Protein AF-A0A433MTL2-F1 (afdb_monomer_lite)

Structure (mmCIF, N/CA/C/O backbone):
data_AF-A0A433MTL2-F1
#
_entry.id   AF-A0A433MTL2-F1
#
loop_
_atom_site.group_PDB
_atom_site.id
_atom_site.type_symbol
_atom_site.label_atom_id
_atom_site.label_alt_id
_atom_site.label_comp_id
_atom_site.label_asym_id
_atom_site.label_entity_id
_atom_site.label_seq_id
_atom_site.pdbx_PDB_ins_code
_atom_site.Cartn_x
_atom_site.Cartn_y
_atom_site.Cartn_z
_atom_site.occupancy
_atom_site.B_iso_or_equiv
_atom_site.auth_seq_id
_atom_site.auth_comp_id
_atom_site.auth_asym_id
_atom_site.auth_atom_id
_atom_site.pdbx_PDB_model_num
ATOM 1 N N . MET A 1 1 ? -9.266 -3.852 53.621 1.00 37.09 1 MET A N 1
ATOM 2 C CA . MET A 1 1 ? -9.553 -4.694 52.442 1.00 37.09 1 MET A CA 1
ATOM 3 C C . MET A 1 1 ? -9.150 -3.900 51.215 1.00 37.09 1 MET A C 1
ATOM 5 O O . MET A 1 1 ? -9.740 -2.858 50.975 1.00 37.09 1 MET A O 1
ATOM 9 N N . ALA A 1 2 ? -8.078 -4.322 50.545 1.00 44.62 2 ALA A N 1
ATOM 10 C CA . ALA A 1 2 ? -7.624 -3.752 49.283 1.00 44.62 2 ALA A CA 1
ATOM 11 C C . ALA A 1 2 ? -8.320 -4.502 48.142 1.00 44.62 2 ALA A C 1
ATOM 13 O O . ALA A 1 2 ? -8.329 -5.730 48.133 1.00 44.62 2 ALA A O 1
ATOM 14 N N . GLY A 1 3 ? -8.917 -3.754 47.229 1.00 51.81 3 GLY A N 1
ATOM 15 C CA . GLY A 1 3 ? -9.596 -4.252 46.040 1.00 51.81 3 GLY A CA 1
ATOM 16 C C . GLY A 1 3 ? -9.831 -3.059 45.133 1.00 51.81 3 GLY A C 1
ATOM 17 O O . GLY A 1 3 ? -10.943 -2.559 45.042 1.00 51.81 3 GLY A O 1
ATOM 18 N N . GLN A 1 4 ? -8.744 -2.496 44.605 1.00 54.38 4 GLN A N 1
ATOM 19 C CA . GLN A 1 4 ? -8.830 -1.512 43.535 1.00 54.38 4 GLN A CA 1
ATOM 20 C C . GLN A 1 4 ? -8.718 -2.285 42.228 1.00 54.38 4 GLN A C 1
ATOM 22 O O . GLN A 1 4 ? -7.622 -2.653 41.809 1.00 54.38 4 GLN A O 1
ATOM 27 N N . ASP A 1 5 ? -9.873 -2.563 41.636 1.00 48.62 5 ASP A N 1
ATOM 28 C CA . ASP A 1 5 ? -10.001 -2.983 40.251 1.00 48.62 5 ASP A CA 1
ATOM 29 C C . ASP A 1 5 ? -9.344 -1.938 39.334 1.00 48.62 5 ASP A C 1
ATOM 31 O O . ASP A 1 5 ? -9.780 -0.791 39.237 1.00 48.62 5 ASP A O 1
ATOM 35 N N . ALA A 1 6 ? -8.280 -2.343 38.653 1.00 51.94 6 ALA A N 1
ATOM 36 C CA . ALA A 1 6 ? -7.790 -1.713 37.434 1.00 51.94 6 ALA A CA 1
ATOM 37 C C . ALA A 1 6 ? -7.415 -2.846 36.459 1.00 51.94 6 ALA A C 1
ATOM 39 O O . ALA A 1 6 ? -6.932 -3.875 36.939 1.00 51.94 6 ALA A O 1
ATOM 40 N N . PRO A 1 7 ? -7.582 -2.697 35.125 1.00 50.38 7 PRO A N 1
ATOM 41 C CA . PRO A 1 7 ? -7.579 -1.421 34.401 1.00 50.38 7 PRO A CA 1
ATOM 42 C C . PRO A 1 7 ? -8.653 -1.295 33.293 1.00 50.38 7 PRO A C 1
ATOM 44 O O . PRO A 1 7 ? -8.726 -2.109 32.378 1.00 50.38 7 PRO A O 1
ATOM 47 N N . THR A 1 8 ? -9.400 -0.191 33.251 1.00 52.28 8 THR A N 1
ATOM 48 C CA . THR A 1 8 ? -10.188 0.199 32.059 1.00 52.28 8 THR A CA 1
ATOM 49 C C . THR A 1 8 ? -9.349 0.875 30.965 1.00 52.28 8 THR A C 1
ATOM 51 O O . THR A 1 8 ? -9.872 1.210 29.908 1.00 52.28 8 THR A O 1
ATOM 54 N N . SER A 1 9 ? -8.037 1.052 31.151 1.00 52.81 9 SER A N 1
ATOM 55 C CA . SER A 1 9 ? -7.208 1.771 30.172 1.00 52.81 9 SER A CA 1
ATOM 56 C C . SER A 1 9 ? -6.687 0.925 29.006 1.00 52.81 9 SER A C 1
ATOM 58 O O . SER A 1 9 ? -6.227 1.501 28.026 1.00 52.81 9 SER A O 1
ATOM 60 N N . HIS A 1 10 ? -6.761 -0.411 29.052 1.00 54.44 10 HIS A N 1
ATOM 61 C CA . HIS A 1 10 ? -6.153 -1.247 28.003 1.00 54.44 10 HIS A CA 1
ATOM 62 C C . HIS A 1 10 ? -6.833 -1.078 26.628 1.00 54.44 10 HIS A C 1
ATOM 64 O O . HIS A 1 10 ? -6.156 -1.114 25.605 1.00 54.44 10 HIS A O 1
ATOM 70 N N . GLY A 1 11 ? -8.147 -0.822 26.599 1.00 53.88 11 GLY A N 1
ATOM 71 C CA . GLY A 1 11 ? -8.892 -0.611 25.350 1.00 53.88 11 GLY A CA 1
ATO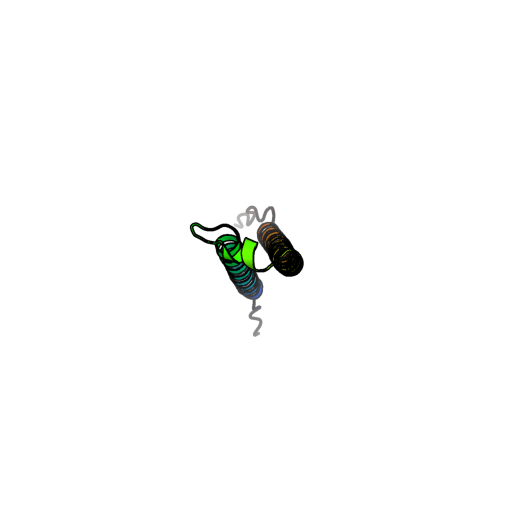M 72 C C . GLY A 1 11 ? -8.560 0.710 24.648 1.00 53.88 11 GLY A C 1
ATOM 73 O O . GLY A 1 11 ? -8.475 0.753 23.426 1.00 53.88 11 GLY A O 1
ATOM 74 N N . ALA A 1 12 ? -8.292 1.779 25.406 1.00 57.75 12 ALA A N 1
ATOM 75 C CA . ALA A 1 12 ? -7.944 3.080 24.829 1.00 57.75 12 ALA A CA 1
ATOM 76 C C . ALA A 1 12 ? -6.545 3.073 24.184 1.00 5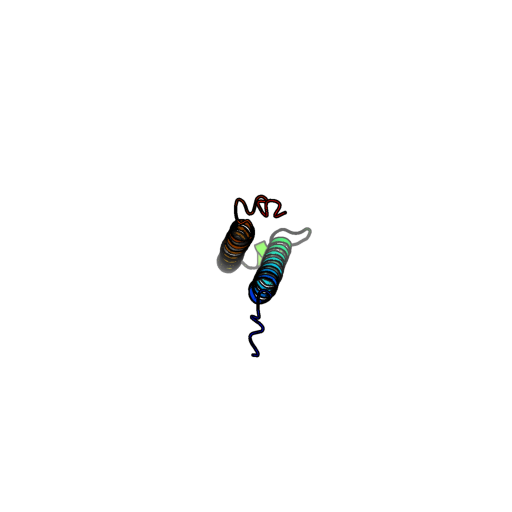7.75 12 ALA A C 1
ATOM 78 O O . ALA A 1 12 ? -6.358 3.648 23.114 1.00 57.75 12 ALA A O 1
ATOM 79 N N . PHE A 1 13 ? -5.574 2.384 24.798 1.00 59.56 13 PHE A N 1
ATOM 80 C CA . PHE A 1 13 ? -4.225 2.251 24.237 1.00 59.56 13 PHE A CA 1
ATOM 81 C C . PHE A 1 13 ? -4.190 1.336 23.006 1.00 59.56 13 PHE A C 1
ATOM 83 O O . PHE A 1 13 ? -3.515 1.667 22.037 1.00 59.56 13 PHE A O 1
ATOM 90 N N . ALA A 1 14 ? -4.953 0.236 23.007 1.00 63.69 14 ALA A N 1
ATOM 91 C CA . ALA A 1 14 ? -5.057 -0.661 21.854 1.00 63.69 14 ALA A CA 1
ATOM 92 C C . ALA A 1 14 ? -5.755 0.003 20.651 1.00 63.69 14 ALA A C 1
ATOM 94 O O . ALA A 1 14 ? -5.316 -0.162 19.514 1.00 63.69 14 ALA A O 1
ATOM 95 N N . SER A 1 15 ? -6.800 0.803 20.893 1.00 67.25 15 SER A N 1
ATOM 96 C CA . SER A 1 15 ? -7.462 1.572 19.833 1.00 67.25 15 SER A CA 1
ATOM 97 C C . SER A 1 15 ? -6.575 2.690 19.276 1.00 67.25 15 SER A C 1
ATOM 99 O O . SER A 1 15 ? -6.653 2.963 18.081 1.00 67.25 15 SER A O 1
ATOM 101 N N . SER A 1 16 ? -5.742 3.333 20.106 1.00 75.88 16 SER A N 1
ATOM 102 C CA . SER A 1 16 ? -4.774 4.330 19.626 1.00 75.88 16 SER A CA 1
ATOM 103 C C . SER A 1 16 ? -3.691 3.675 18.769 1.00 75.88 16 SER A C 1
ATOM 105 O O . SER A 1 16 ? -3.439 4.143 17.669 1.00 75.88 16 SER A O 1
ATOM 107 N N . ASP A 1 17 ? -3.121 2.550 19.213 1.00 85.25 17 ASP A N 1
ATOM 108 C CA . ASP A 1 17 ? -2.079 1.824 18.470 1.00 85.25 17 ASP A CA 1
ATOM 109 C C . ASP A 1 17 ? -2.582 1.319 17.105 1.00 85.25 17 ASP A C 1
ATOM 111 O O . ASP A 1 17 ? -1.908 1.468 16.085 1.00 85.25 17 ASP A O 1
ATOM 115 N N . ALA A 1 18 ? -3.819 0.810 17.052 1.00 86.25 18 ALA A N 1
ATOM 116 C CA . ALA A 1 18 ? -4.454 0.403 15.800 1.00 86.25 18 ALA A CA 1
ATOM 117 C C . ALA A 1 18 ? -4.729 1.590 14.854 1.00 86.25 18 ALA A C 1
ATOM 119 O O . ALA A 1 18 ? -4.592 1.446 13.636 1.00 86.25 18 ALA A O 1
ATOM 120 N N . ALA A 1 19 ? -5.087 2.762 15.390 1.00 89.75 19 ALA A N 1
ATOM 121 C CA . ALA A 1 19 ? -5.293 3.978 14.604 1.00 89.75 19 ALA A CA 1
ATOM 122 C C . ALA A 1 19 ? -3.971 4.540 14.055 1.00 89.75 19 ALA A C 1
ATOM 124 O O . ALA A 1 19 ? -3.894 4.842 12.863 1.00 89.75 19 ALA A O 1
ATOM 125 N N . ASP A 1 20 ? -2.922 4.595 14.878 1.00 92.25 20 ASP A N 1
ATOM 126 C CA . ASP A 1 20 ? -1.558 4.952 14.470 1.00 92.25 20 ASP A CA 1
ATOM 127 C C . ASP A 1 20 ? -1.037 4.007 13.372 1.00 92.25 20 ASP A C 1
ATOM 129 O O . ASP A 1 20 ? -0.481 4.436 12.354 1.00 92.25 20 ASP A O 1
ATOM 133 N N . LEU A 1 21 ? -1.255 2.697 13.531 1.00 92.81 21 LEU A N 1
ATOM 134 C CA . LEU A 1 21 ? -0.858 1.707 12.533 1.00 92.81 21 LEU A CA 1
ATOM 135 C C . LEU A 1 21 ? -1.627 1.881 11.215 1.00 92.81 21 LEU A C 1
ATOM 137 O O . LEU A 1 21 ? -1.018 1.799 10.143 1.00 92.81 21 LEU A O 1
ATOM 141 N N . LEU A 1 22 ? -2.934 2.155 11.280 1.00 93.88 22 LEU A N 1
ATOM 142 C CA . LEU A 1 22 ? -3.758 2.440 10.104 1.00 93.88 22 LEU A CA 1
ATOM 143 C C . LEU A 1 22 ? -3.269 3.693 9.371 1.00 93.88 22 LEU A C 1
ATOM 145 O O . LEU A 1 22 ? -3.059 3.648 8.157 1.00 93.88 22 LEU A O 1
ATOM 149 N N . GLU A 1 23 ? -3.032 4.791 10.091 1.00 95.00 23 GLU A N 1
ATOM 150 C CA . GLU A 1 23 ? -2.509 6.035 9.516 1.00 95.00 23 GLU A CA 1
ATOM 151 C C . GLU A 1 23 ? -1.172 5.792 8.806 1.00 95.00 23 GLU A C 1
ATOM 153 O O . GLU A 1 23 ? -0.955 6.225 7.667 1.00 95.00 23 GLU A O 1
ATOM 158 N N . LYS A 1 24 ? -0.287 5.020 9.439 1.00 96.06 24 LYS A N 1
ATOM 159 C CA . LYS A 1 24 ? 1.007 4.648 8.872 1.00 96.06 24 LYS A CA 1
ATOM 160 C C . LYS A 1 24 ? 0.870 3.791 7.607 1.00 96.06 24 LYS A C 1
ATOM 162 O O . LYS A 1 24 ? 1.654 3.972 6.670 1.00 96.06 24 LYS A O 1
ATOM 167 N N . LYS A 1 25 ? -0.079 2.850 7.554 1.00 95.31 25 LYS A N 1
ATOM 168 C CA . LYS A 1 25 ? -0.345 2.016 6.364 1.00 95.31 25 LYS A CA 1
ATOM 169 C C . LYS A 1 25 ? -0.915 2.851 5.216 1.00 95.31 25 LYS A C 1
ATOM 171 O O . LYS A 1 25 ? -0.407 2.772 4.098 1.00 95.31 25 LYS A O 1
ATOM 176 N N . LEU A 1 26 ? -1.875 3.728 5.503 1.00 96.69 26 LEU A N 1
ATOM 177 C CA . LEU A 1 26 ? -2.447 4.652 4.520 1.00 96.69 26 LEU A CA 1
ATOM 178 C C . LEU A 1 26 ? -1.404 5.635 3.977 1.00 96.69 26 LEU A C 1
ATOM 180 O O . LEU A 1 26 ? -1.353 5.869 2.772 1.00 96.69 26 LEU A O 1
ATOM 184 N N . SER A 1 27 ? -0.521 6.153 4.831 1.00 96.50 27 SER A N 1
ATOM 185 C CA . SER A 1 27 ? 0.571 7.046 4.421 1.00 96.50 27 SER A CA 1
ATOM 186 C C . SER A 1 27 ? 1.573 6.357 3.489 1.00 96.50 27 SER A C 1
ATOM 188 O O . SER A 1 27 ? 2.042 6.961 2.518 1.00 96.50 27 SER A O 1
ATOM 190 N N . GLN A 1 28 ? 1.883 5.079 3.744 1.00 96.00 28 GLN A N 1
ATOM 191 C CA . GLN A 1 28 ? 2.713 4.261 2.853 1.00 96.00 28 GLN A CA 1
ATOM 192 C C . GLN A 1 28 ? 2.029 4.038 1.505 1.00 96.00 28 GLN A C 1
ATOM 194 O O . GLN A 1 28 ? 2.646 4.283 0.469 1.00 96.00 28 GLN A O 1
ATOM 199 N N . LEU A 1 29 ? 0.750 3.649 1.512 1.00 96.00 29 LEU A N 1
ATOM 200 C CA . LEU A 1 29 ? -0.030 3.459 0.292 1.00 96.00 29 LEU A CA 1
ATOM 201 C C . LEU A 1 29 ? -0.111 4.756 -0.523 1.00 96.00 29 LEU A C 1
ATOM 203 O O . LEU A 1 29 ? 0.147 4.755 -1.724 1.00 96.00 29 LEU A O 1
ATOM 207 N N . GLN A 1 30 ? -0.396 5.885 0.125 1.00 94.19 30 GLN A N 1
ATOM 208 C CA . GLN A 1 30 ? -0.472 7.186 -0.534 1.00 94.19 30 GLN A CA 1
ATOM 209 C C . GLN A 1 30 ? 0.875 7.595 -1.138 1.00 94.19 30 GLN A C 1
ATOM 211 O O . GLN A 1 30 ? 0.916 8.099 -2.260 1.00 94.19 30 GLN A O 1
ATOM 216 N N . SER A 1 31 ? 1.977 7.381 -0.417 1.00 92.75 31 SER A N 1
ATOM 217 C CA . SER A 1 31 ? 3.324 7.673 -0.919 1.00 92.75 31 SER A CA 1
ATOM 218 C C . SER A 1 31 ? 3.672 6.800 -2.122 1.00 92.75 31 SER A C 1
ATOM 220 O O . SER A 1 31 ? 4.183 7.308 -3.121 1.00 92.75 31 SER A O 1
ATOM 222 N N . LEU A 1 32 ? 3.328 5.510 -2.066 1.00 91.44 32 LEU A N 1
ATOM 223 C CA . LEU A 1 32 ? 3.516 4.577 -3.172 1.00 91.44 32 LEU A CA 1
ATOM 224 C C . LEU A 1 32 ? 2.717 5.013 -4.405 1.00 91.44 32 LEU A C 1
ATOM 226 O O . LEU A 1 32 ? 3.274 5.108 -5.494 1.00 91.44 32 LEU A O 1
ATOM 230 N N . LEU A 1 33 ? 1.437 5.353 -4.240 1.00 90.56 33 LEU A N 1
ATOM 231 C CA . LEU A 1 33 ? 0.579 5.790 -5.344 1.00 90.56 33 LEU A CA 1
ATOM 232 C C . LEU A 1 33 ? 1.009 7.142 -5.922 1.00 90.56 33 LEU A C 1
ATOM 234 O O . LEU A 1 33 ? 0.983 7.310 -7.138 1.00 90.56 33 LEU A O 1
ATOM 238 N N . LYS A 1 34 ? 1.472 8.084 -5.092 1.00 89.00 34 LYS A N 1
ATOM 239 C CA . LYS A 1 34 ? 2.094 9.330 -5.571 1.00 89.00 34 LYS A CA 1
ATOM 240 C C . LYS A 1 34 ? 3.367 9.059 -6.367 1.00 89.00 34 LYS A C 1
ATOM 242 O O . LYS A 1 34 ? 3.615 9.743 -7.349 1.00 89.00 34 LYS A O 1
ATOM 247 N N . CYS A 1 35 ? 4.155 8.058 -5.987 1.00 84.44 35 CYS A N 1
ATOM 248 C CA . CYS A 1 35 ? 5.300 7.630 -6.784 1.00 84.44 35 CYS A CA 1
ATOM 249 C C . CYS A 1 35 ? 4.863 6.934 -8.086 1.00 84.44 35 CYS A C 1
ATOM 251 O O . CYS A 1 35 ? 5.541 7.054 -9.094 1.00 84.44 35 CYS A O 1
ATOM 253 N N . CYS A 1 36 ? 3.720 6.249 -8.118 1.00 84.25 36 CYS A N 1
ATOM 254 C CA . CYS A 1 36 ? 3.246 5.593 -9.341 1.00 84.25 36 CYS A CA 1
ATOM 255 C C . CYS A 1 36 ? 2.587 6.560 -10.338 1.00 84.25 36 CYS A C 1
ATOM 257 O O . CYS A 1 36 ? 2.732 6.384 -11.544 1.00 84.25 36 CYS A O 1
ATOM 259 N N . TYR A 1 37 ? 1.847 7.551 -9.836 1.00 82.75 37 TYR A N 1
ATOM 260 C CA . TYR A 1 37 ? 0.909 8.359 -10.627 1.00 82.75 37 TYR A CA 1
ATOM 261 C C . TYR A 1 37 ? 1.016 9.872 -10.386 1.00 82.75 37 TYR A C 1
ATOM 263 O O . TYR A 1 37 ? 0.197 10.633 -10.897 1.00 82.75 37 TYR A O 1
ATOM 271 N N . GLY A 1 38 ? 1.961 10.322 -9.562 1.00 77.94 38 GLY A N 1
ATOM 272 C CA . GLY A 1 38 ? 2.176 11.740 -9.286 1.00 77.94 38 GLY A CA 1
ATOM 273 C C . GLY A 1 38 ? 2.774 12.491 -10.473 1.00 77.94 38 GLY A C 1
ATOM 274 O O . GLY A 1 38 ? 3.321 11.899 -11.405 1.00 77.94 38 GLY A O 1
ATOM 275 N N . ASP A 1 39 ? 2.670 13.816 -10.412 1.00 69.69 39 ASP A N 1
ATOM 276 C CA . ASP A 1 39 ? 3.167 14.712 -11.454 1.00 69.69 39 ASP A CA 1
ATOM 277 C C . ASP A 1 39 ? 4.682 14.516 -11.659 1.00 69.69 39 ASP A C 1
ATOM 279 O O . ASP A 1 39 ? 5.464 14.603 -10.708 1.00 69.69 39 ASP A O 1
ATOM 283 N N . GLY A 1 40 ? 5.084 14.198 -12.892 1.00 63.56 40 GLY A N 1
ATOM 284 C CA . GLY A 1 40 ? 6.482 13.967 -13.274 1.00 63.56 40 GLY A CA 1
ATOM 285 C C . GLY A 1 40 ? 7.011 12.533 -13.141 1.00 63.56 40 GLY A C 1
ATOM 286 O O . GLY A 1 40 ? 8.227 12.348 -13.206 1.00 63.56 40 GLY A O 1
ATOM 287 N N . CYS A 1 41 ? 6.160 11.517 -12.953 1.00 61.19 41 CYS A N 1
ATOM 288 C CA . CYS A 1 41 ? 6.643 10.149 -12.753 1.00 61.19 41 CYS A CA 1
ATOM 289 C C . CYS A 1 41 ? 6.605 9.258 -14.007 1.00 61.19 41 CYS A C 1
ATOM 291 O O . CYS A 1 41 ? 5.735 8.405 -14.162 1.00 61.19 41 CYS A O 1
ATOM 293 N N . ASP A 1 42 ? 7.638 9.367 -14.849 1.00 70.81 42 ASP A N 1
ATOM 294 C CA . ASP A 1 42 ? 7.984 8.336 -15.844 1.00 70.81 42 ASP A CA 1
ATOM 295 C C . ASP A 1 42 ? 8.513 7.045 -15.190 1.00 70.81 42 ASP A C 1
ATOM 297 O O . ASP A 1 42 ? 8.660 6.021 -15.854 1.00 70.81 42 ASP A O 1
ATOM 301 N N . TRP A 1 43 ? 8.797 7.057 -13.879 1.00 77.12 43 TRP A N 1
ATOM 302 C CA . TRP A 1 43 ? 9.362 5.910 -13.162 1.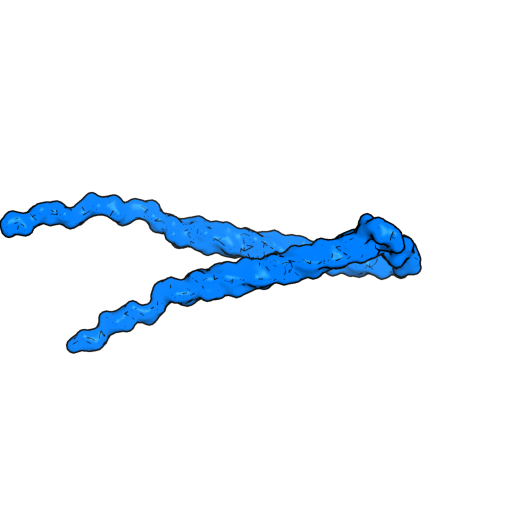00 77.12 43 TRP A CA 1
ATOM 303 C C . TRP A 1 43 ? 8.480 4.669 -13.273 1.00 77.12 43 TRP A C 1
ATOM 305 O O . TRP A 1 43 ? 8.980 3.588 -13.578 1.00 77.12 43 TRP A O 1
ATOM 315 N N . PHE A 1 44 ? 7.170 4.815 -13.064 1.00 77.50 44 PHE A N 1
ATOM 316 C CA . PHE A 1 44 ? 6.268 3.669 -13.085 1.00 77.50 44 PHE A CA 1
ATOM 317 C C . PHE A 1 44 ? 6.172 3.038 -14.478 1.00 77.50 44 PHE A C 1
ATOM 319 O O . PHE A 1 44 ? 6.063 1.818 -14.593 1.00 77.50 44 PHE A O 1
ATOM 326 N N . ASP A 1 45 ? 6.269 3.835 -15.542 1.00 75.62 45 ASP A N 1
ATOM 327 C CA . ASP A 1 45 ? 6.339 3.304 -16.903 1.00 75.62 45 ASP A CA 1
ATOM 328 C C . ASP A 1 45 ? 7.721 2.690 -17.205 1.00 75.62 45 ASP A C 1
ATOM 330 O O . ASP A 1 45 ? 7.811 1.602 -17.780 1.00 75.62 45 ASP A O 1
ATOM 334 N N . ALA A 1 46 ? 8.794 3.303 -16.693 1.00 81.06 46 ALA A N 1
ATOM 335 C CA . ALA A 1 46 ? 10.182 2.897 -16.908 1.00 81.06 46 ALA A CA 1
ATOM 336 C C . ALA A 1 46 ? 10.599 1.589 -16.203 1.00 81.06 46 ALA A C 1
ATOM 338 O O . ALA A 1 46 ? 11.496 0.899 -16.688 1.00 81.06 46 ALA A O 1
ATOM 339 N N . ILE A 1 47 ? 9.970 1.204 -15.083 1.00 81.44 47 ILE A N 1
ATOM 340 C CA . ILE A 1 47 ? 10.314 -0.036 -14.350 1.00 81.44 47 ILE A CA 1
ATOM 341 C C . ILE A 1 47 ? 9.839 -1.327 -15.047 1.00 81.44 47 ILE A C 1
ATOM 343 O O . ILE A 1 47 ? 10.253 -2.433 -14.677 1.00 81.44 47 ILE A O 1
ATOM 347 N N . GLY A 1 48 ? 8.997 -1.205 -16.079 1.00 82.38 48 GLY A N 1
ATOM 348 C CA . GLY A 1 48 ? 8.505 -2.324 -16.880 1.00 82.38 48 GLY A CA 1
ATOM 349 C C . GLY A 1 48 ? 7.384 -3.139 -16.218 1.00 82.38 48 GLY A C 1
ATOM 350 O O . GLY A 1 48 ? 7.141 -3.078 -15.012 1.00 82.38 48 GLY A O 1
ATOM 351 N N . ALA A 1 49 ? 6.676 -3.933 -17.031 1.00 82.00 49 ALA A N 1
ATOM 352 C CA . ALA A 1 49 ? 5.427 -4.606 -16.648 1.00 82.00 49 ALA A CA 1
ATOM 353 C C . ALA A 1 49 ? 5.539 -5.494 -15.393 1.00 82.00 49 ALA A C 1
ATOM 355 O O . ALA A 1 49 ? 4.673 -5.431 -14.528 1.00 82.00 49 ALA A O 1
ATOM 356 N N . THR A 1 50 ? 6.621 -6.262 -15.246 1.00 83.38 50 THR A N 1
ATOM 357 C CA . THR A 1 50 ? 6.814 -7.155 -14.091 1.00 83.38 50 THR A CA 1
ATOM 358 C C . THR A 1 50 ? 7.015 -6.399 -12.777 1.00 83.38 50 THR A C 1
ATOM 360 O O . THR A 1 50 ? 6.542 -6.842 -11.734 1.00 83.38 50 THR A O 1
ATOM 363 N N . HIS A 1 51 ? 7.720 -5.264 -12.791 1.00 84.69 51 HIS A N 1
ATOM 364 C CA . HIS A 1 51 ? 7.891 -4.462 -11.576 1.00 84.69 51 HIS A CA 1
ATOM 365 C C . HIS A 1 51 ? 6.625 -3.676 -11.250 1.00 84.69 51 HIS A C 1
ATOM 367 O O . HIS A 1 51 ? 6.288 -3.561 -10.075 1.00 84.69 51 HIS A O 1
ATOM 373 N N . ARG A 1 52 ? 5.881 -3.219 -12.267 1.00 87.38 52 ARG A N 1
ATOM 374 C CA . ARG A 1 52 ? 4.552 -2.624 -12.076 1.00 87.38 52 ARG A CA 1
ATOM 375 C C . ARG A 1 52 ? 3.585 -3.577 -11.385 1.00 87.38 52 ARG A C 1
ATOM 377 O O . ARG A 1 52 ? 2.922 -3.166 -10.442 1.00 87.38 52 ARG A O 1
ATOM 384 N N . ASP A 1 53 ? 3.545 -4.836 -11.814 1.00 90.25 53 ASP A N 1
ATOM 385 C CA . ASP A 1 53 ? 2.700 -5.865 -11.200 1.00 90.25 53 ASP A CA 1
ATOM 386 C C . ASP A 1 53 ? 3.036 -6.060 -9.713 1.00 90.25 53 ASP A C 1
ATOM 388 O O . ASP A 1 53 ? 2.159 -5.983 -8.859 1.00 90.25 53 ASP A O 1
ATOM 392 N N . ARG A 1 54 ? 4.328 -6.160 -9.376 1.00 90.12 54 ARG A N 1
ATOM 393 C CA . ARG A 1 54 ? 4.786 -6.251 -7.978 1.00 90.12 54 ARG A CA 1
ATOM 394 C C . ARG A 1 54 ? 4.428 -5.018 -7.152 1.00 90.12 54 ARG A C 1
ATOM 396 O O . ARG A 1 54 ? 4.033 -5.151 -6.001 1.00 90.12 54 ARG A O 1
ATOM 403 N N . VAL A 1 55 ? 4.574 -3.823 -7.720 1.00 91.31 55 VAL A N 1
ATOM 404 C CA . VAL A 1 55 ? 4.203 -2.571 -7.046 1.00 91.31 55 VAL A CA 1
ATOM 405 C C . VAL A 1 55 ? 2.695 -2.513 -6.799 1.00 91.31 55 VAL A C 1
ATOM 407 O O . VAL A 1 55 ? 2.274 -2.144 -5.706 1.00 91.31 55 VAL A O 1
ATOM 410 N N . MET A 1 56 ? 1.883 -2.930 -7.772 1.00 92.19 56 MET A N 1
ATOM 411 C CA . MET A 1 56 ? 0.431 -3.011 -7.609 1.00 92.19 56 MET A CA 1
ATOM 412 C C . MET A 1 56 ? 0.020 -4.084 -6.603 1.00 92.19 56 MET A C 1
ATOM 414 O O . MET A 1 56 ? -0.914 -3.865 -5.839 1.00 92.19 56 MET A O 1
ATOM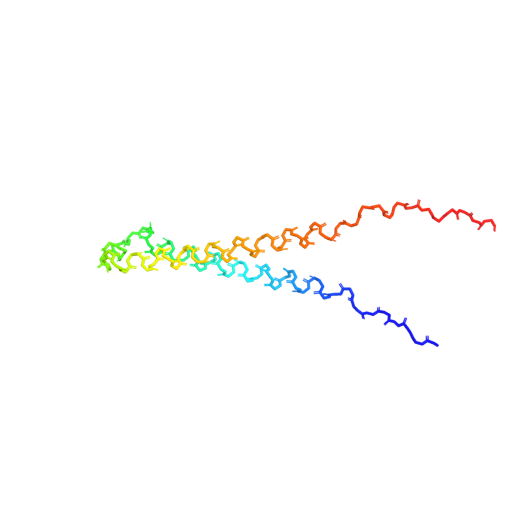 418 N N . TRP A 1 57 ? 0.748 -5.198 -6.533 1.00 94.94 57 TRP A N 1
ATOM 419 C CA . TRP A 1 57 ? 0.551 -6.205 -5.496 1.00 94.94 57 TRP A CA 1
ATOM 420 C C . TRP A 1 57 ? 0.829 -5.641 -4.094 1.00 94.94 57 TRP A C 1
ATOM 422 O O . TRP A 1 57 ? 0.007 -5.814 -3.202 1.00 94.94 57 TRP A O 1
ATOM 432 N N . ILE A 1 58 ? 1.916 -4.880 -3.913 1.00 94.62 58 ILE A N 1
ATOM 433 C CA . ILE A 1 58 ? 2.214 -4.190 -2.642 1.00 94.62 58 ILE A CA 1
ATOM 434 C C . ILE A 1 58 ? 1.125 -3.163 -2.304 1.00 94.62 58 ILE A C 1
ATOM 436 O O . ILE A 1 58 ? 0.726 -3.039 -1.149 1.00 94.62 58 ILE A O 1
ATOM 440 N N . ALA A 1 59 ? 0.629 -2.420 -3.296 1.00 96.12 59 ALA A N 1
ATOM 441 C CA . ALA A 1 59 ? -0.464 -1.476 -3.086 1.00 96.12 59 ALA A CA 1
ATOM 442 C C . ALA A 1 59 ? -1.754 -2.188 -2.640 1.00 96.12 59 ALA A C 1
ATOM 444 O O . ALA A 1 59 ? -2.440 -1.698 -1.744 1.00 96.12 59 ALA A O 1
ATOM 445 N N . ALA A 1 60 ? -2.062 -3.342 -3.237 1.00 96.31 60 ALA A N 1
ATOM 446 C CA . ALA A 1 60 ? -3.211 -4.161 -2.866 1.00 96.31 60 ALA A CA 1
ATOM 447 C C . ALA A 1 60 ? -3.077 -4.725 -1.442 1.00 96.31 60 ALA A C 1
ATOM 449 O O . ALA A 1 60 ? -4.027 -4.634 -0.672 1.00 96.31 60 ALA A O 1
ATOM 450 N N . ASP A 1 61 ? -1.897 -5.225 -1.076 1.00 96.56 61 ASP A N 1
ATOM 451 C CA . ASP A 1 61 ? -1.588 -5.718 0.272 1.00 96.56 61 ASP A CA 1
ATOM 452 C C . ASP A 1 61 ? -1.743 -4.614 1.335 1.00 96.56 61 ASP A C 1
ATOM 454 O O . ASP A 1 61 ? -2.460 -4.777 2.320 1.00 96.56 61 ASP A O 1
ATOM 458 N N . LEU A 1 62 ? -1.184 -3.425 1.082 1.00 95.62 62 LEU A N 1
ATOM 459 C CA . LEU A 1 62 ? -1.342 -2.266 1.968 1.00 95.62 62 LEU A CA 1
ATOM 460 C C . LEU A 1 62 ? -2.803 -1.813 2.111 1.00 95.62 62 LEU A C 1
ATOM 462 O O . LEU A 1 62 ? -3.194 -1.340 3.180 1.00 95.62 62 LEU A O 1
ATOM 466 N N . ALA A 1 63 ? -3.596 -1.914 1.041 1.00 96.94 63 ALA A N 1
ATOM 467 C CA . ALA A 1 63 ? -5.014 -1.571 1.069 1.00 96.94 63 ALA A CA 1
ATOM 468 C C . ALA A 1 63 ? -5.836 -2.589 1.873 1.00 96.94 63 ALA A C 1
ATOM 470 O O . ALA A 1 63 ? -6.739 -2.184 2.606 1.00 96.94 63 ALA A O 1
ATOM 471 N N . ASP A 1 64 ? -5.512 -3.879 1.769 1.00 97.06 64 ASP A N 1
ATOM 472 C CA . ASP A 1 64 ? -6.160 -4.940 2.543 1.00 97.06 64 ASP A CA 1
ATOM 473 C C . ASP A 1 64 ? -5.874 -4.787 4.045 1.00 97.06 64 ASP A C 1
ATOM 475 O O . ASP A 1 64 ? -6.805 -4.720 4.849 1.00 97.06 64 ASP A O 1
ATOM 479 N N . ASP A 1 65 ? -4.607 -4.573 4.415 1.00 94.88 65 ASP A N 1
ATOM 480 C CA . ASP A 1 65 ? -4.201 -4.282 5.795 1.00 94.88 65 ASP A CA 1
ATOM 481 C C . ASP A 1 65 ? -4.939 -3.058 6.365 1.00 94.88 65 ASP A C 1
ATOM 483 O O . ASP A 1 65 ? -5.443 -3.081 7.492 1.00 94.88 65 ASP A O 1
ATOM 487 N N . ALA A 1 66 ? -5.031 -1.974 5.585 1.00 95.88 66 ALA A N 1
ATOM 488 C CA . ALA A 1 66 ? -5.754 -0.775 5.996 1.00 95.88 66 ALA A CA 1
ATOM 489 C C . ALA A 1 66 ? -7.258 -1.047 6.178 1.00 95.88 66 ALA A C 1
ATOM 491 O O . ALA A 1 66 ? -7.868 -0.557 7.133 1.00 95.88 66 ALA A O 1
ATOM 492 N N . ALA A 1 67 ? -7.863 -1.855 5.304 1.00 95.81 67 ALA A N 1
ATOM 493 C CA . ALA A 1 67 ? -9.260 -2.247 5.431 1.00 95.81 67 ALA A CA 1
ATOM 494 C C . ALA A 1 67 ? -9.494 -3.061 6.713 1.00 95.81 67 ALA A C 1
ATOM 496 O O . ALA A 1 67 ? -10.412 -2.738 7.472 1.00 95.81 67 ALA A O 1
ATOM 497 N N . GLN A 1 68 ? -8.641 -4.044 7.009 1.00 94.00 68 GLN A N 1
ATOM 498 C CA . GLN A 1 68 ? -8.741 -4.854 8.225 1.00 94.00 68 GLN A CA 1
ATOM 499 C C . GLN A 1 68 ? -8.613 -4.002 9.497 1.00 94.00 68 GLN A C 1
ATOM 501 O O . GLN A 1 68 ? -9.457 -4.095 10.391 1.00 94.00 68 GLN A O 1
ATOM 506 N N . LEU A 1 69 ? -7.616 -3.112 9.555 1.00 92.44 69 LEU A N 1
ATOM 507 C CA . LEU A 1 69 ? -7.422 -2.200 10.688 1.00 92.44 69 LEU A CA 1
ATOM 508 C C . LEU A 1 69 ? -8.609 -1.246 10.865 1.00 92.44 69 LEU A C 1
ATOM 510 O O . LEU A 1 69 ? -9.062 -1.024 11.987 1.00 92.44 69 LEU A O 1
ATOM 514 N N . SER A 1 70 ? -9.167 -0.725 9.768 1.00 91.94 70 SER A N 1
ATOM 515 C CA . SER A 1 70 ? -10.351 0.139 9.831 1.00 91.94 70 SER A CA 1
ATOM 516 C C . SER A 1 70 ? -11.579 -0.594 10.381 1.00 91.94 70 SER A C 1
ATOM 518 O O . SER A 1 70 ? -12.309 -0.044 11.205 1.00 91.94 70 SER A O 1
ATOM 520 N N . GLN A 1 71 ? -11.787 -1.854 9.988 1.00 93.12 71 GLN A N 1
ATOM 521 C CA . GLN A 1 71 ? -12.880 -2.675 10.504 1.00 93.12 71 GLN A CA 1
ATOM 522 C C . GLN A 1 71 ? -12.705 -2.978 11.990 1.00 93.12 71 GLN A C 1
ATOM 524 O O . GLN A 1 71 ? -13.687 -2.967 12.729 1.00 93.12 71 GLN A O 1
ATOM 529 N N . GLU A 1 72 ? -11.478 -3.240 12.431 1.00 89.94 72 GLU A N 1
ATOM 530 C CA . GLU A 1 72 ? -11.188 -3.487 13.840 1.00 89.94 72 GLU A CA 1
ATOM 531 C C . GLU A 1 72 ? -11.447 -2.241 14.696 1.00 89.94 72 GLU A C 1
ATOM 533 O O . GLU A 1 72 ? -12.110 -2.325 15.728 1.00 89.94 72 GLU A O 1
ATOM 538 N N . LEU A 1 73 ? -11.032 -1.064 14.226 1.00 89.62 73 LEU A N 1
ATOM 539 C CA . LEU A 1 73 ? -11.342 0.204 14.889 1.00 89.62 73 LEU A CA 1
ATOM 540 C C . LEU A 1 73 ? -12.851 0.459 14.962 1.00 89.62 73 LEU A C 1
ATOM 542 O O . LEU A 1 73 ? -13.361 0.822 16.019 1.00 89.62 73 LEU A O 1
ATOM 546 N N . LEU A 1 74 ? -13.588 0.216 13.873 1.00 89.31 74 LEU A N 1
ATOM 547 C CA . LEU A 1 74 ? -15.049 0.346 13.866 1.00 89.31 74 LEU A CA 1
ATOM 548 C C . LEU A 1 74 ? -15.716 -0.611 14.862 1.00 89.31 74 LEU A C 1
ATOM 550 O O . LEU A 1 74 ? -16.639 -0.212 15.569 1.00 89.31 74 LEU A O 1
ATOM 554 N N . LYS A 1 75 ? -15.241 -1.858 14.966 1.00 87.88 75 LYS A N 1
ATOM 555 C CA . LYS A 1 75 ? -15.735 -2.807 15.976 1.00 87.88 75 LYS A CA 1
ATOM 556 C C . LYS A 1 75 ? -15.471 -2.308 17.392 1.00 87.88 75 LYS A C 1
ATOM 558 O O . LYS A 1 75 ? -16.368 -2.406 18.222 1.00 87.88 75 LYS A O 1
ATOM 563 N N . GLN A 1 76 ? -14.287 -1.763 17.665 1.00 84.19 76 GLN A N 1
ATOM 564 C CA . GLN A 1 76 ? -13.943 -1.221 18.982 1.00 84.19 76 GLN A CA 1
ATOM 565 C C . GLN A 1 76 ? -14.793 0.001 19.348 1.00 84.19 76 GLN A C 1
ATOM 567 O O . GLN A 1 76 ? -15.273 0.088 20.476 1.00 84.19 76 GLN A O 1
ATOM 572 N N . ILE A 1 77 ? -15.049 0.899 18.392 1.00 84.25 77 ILE A N 1
ATOM 573 C CA . ILE A 1 77 ? -15.955 2.042 18.578 1.00 84.25 77 ILE A CA 1
ATOM 574 C C . ILE A 1 77 ? -17.366 1.546 18.910 1.00 84.25 77 ILE A C 1
ATOM 576 O O . ILE A 1 77 ? -17.964 1.994 19.885 1.00 84.25 77 ILE A O 1
ATOM 580 N N . ASN A 1 78 ? -17.876 0.574 18.149 1.00 83.12 78 ASN A N 1
ATOM 581 C CA . ASN A 1 78 ? -19.203 0.005 18.377 1.00 83.12 78 ASN A CA 1
ATOM 582 C C . ASN A 1 78 ? -19.296 -0.807 19.681 1.00 83.12 78 ASN A C 1
ATOM 584 O O . ASN A 1 78 ? -20.368 -0.887 20.269 1.00 83.12 78 ASN A O 1
ATOM 588 N N . ALA A 1 79 ? -18.198 -1.411 20.140 1.00 78.44 79 ALA A N 1
ATOM 589 C CA . ALA A 1 79 ? -18.129 -2.120 21.418 1.00 78.44 79 ALA A CA 1
ATOM 590 C C . ALA A 1 79 ? -18.013 -1.171 22.628 1.00 78.44 79 ALA A C 1
ATOM 592 O O . ALA A 1 79 ? -18.277 -1.585 23.756 1.00 78.44 79 ALA A O 1
ATOM 593 N N . GLY A 1 80 ? -17.626 0.089 22.401 1.00 63.88 80 GLY A N 1
ATOM 594 C CA . GLY A 1 80 ? -17.530 1.138 23.418 1.00 63.88 80 GLY A CA 1
ATOM 595 C C . GLY A 1 80 ? -18.861 1.796 23.806 1.00 63.88 80 GLY A C 1
ATOM 596 O O . GLY A 1 80 ? -18.872 2.575 24.757 1.00 63.88 80 GLY A O 1
ATOM 597 N N . ASP A 1 81 ? -19.967 1.483 23.121 1.00 51.34 81 ASP A N 1
ATOM 598 C CA . ASP A 1 81 ? -21.319 1.955 23.453 1.00 51.34 81 ASP A CA 1
ATOM 599 C C . ASP A 1 81 ? -22.130 0.836 24.139 1.00 51.34 81 ASP A C 1
ATOM 601 O O . ASP A 1 81 ? -22.676 -0.043 23.465 1.00 51.34 81 ASP A O 1
ATOM 605 N N . PRO A 1 82 ? -22.215 0.794 25.483 1.00 54.00 82 PRO A N 1
ATOM 606 C CA . PRO A 1 82 ? -23.229 -0.011 26.141 1.00 54.00 82 PRO A CA 1
ATOM 607 C C . PRO A 1 82 ? -24.597 0.688 26.016 1.00 54.00 82 PRO A C 1
ATOM 609 O O . PRO A 1 82 ? -24.756 1.817 26.496 1.00 54.00 82 PRO A O 1
ATOM 612 N N . PRO A 1 83 ? -25.630 0.022 25.468 1.00 50.72 83 PRO A N 1
ATOM 613 C CA . PRO A 1 83 ? -26.979 0.557 25.485 1.00 50.72 83 PRO A CA 1
ATOM 614 C C . PRO A 1 83 ? -27.515 0.515 26.921 1.00 50.72 83 PRO A C 1
ATOM 616 O O . PRO A 1 83 ? -27.803 -0.545 27.468 1.00 50.72 83 PRO A O 1
ATOM 619 N N . GLY A 1 84 ? -27.682 1.691 27.526 1.00 55.34 84 GLY A N 1
ATOM 620 C CA . GLY A 1 84 ? -28.580 1.892 28.662 1.00 55.34 84 GLY A CA 1
ATOM 621 C C . GLY A 1 84 ? -28.039 1.517 30.045 1.00 55.34 84 GLY A C 1
ATOM 622 O O . GLY A 1 84 ? -28.463 0.534 30.641 1.00 55.34 84 GLY A O 1
ATOM 623 N N . ALA A 1 85 ? -27.261 2.416 30.648 1.00 48.94 85 ALA A N 1
ATOM 624 C CA . ALA A 1 85 ? -27.310 2.632 32.097 1.00 48.94 85 ALA A CA 1
ATOM 625 C C . ALA A 1 85 ? -28.145 3.894 32.386 1.00 48.94 85 ALA A C 1
ATOM 627 O O . ALA A 1 85 ? -27.658 4.894 32.911 1.00 48.94 85 ALA A O 1
ATOM 628 N N . MET A 1 86 ? -29.418 3.876 31.980 1.00 53.34 86 MET A N 1
ATOM 629 C CA . MET A 1 86 ? -30.372 4.912 32.367 1.00 53.34 86 MET A CA 1
ATOM 630 C C . MET A 1 86 ? -30.748 4.700 33.839 1.00 53.34 86 MET A C 1
ATOM 632 O O . MET A 1 86 ? -31.517 3.807 34.172 1.00 53.34 86 MET A O 1
ATOM 636 N N . SER A 1 87 ? -30.156 5.529 34.697 1.00 53.53 87 SER A N 1
ATOM 637 C CA . SER A 1 87 ? -30.763 6.160 35.873 1.00 53.53 87 SER A CA 1
ATOM 638 C C . SER A 1 87 ? -31.893 5.387 36.577 1.00 53.53 87 SER A C 1
ATOM 640 O O . SER A 1 87 ? -33.059 5.491 36.202 1.00 53.53 87 SER A O 1
ATOM 642 N N . ALA A 1 88 ? -31.562 4.695 37.668 1.00 53.56 88 ALA A N 1
ATOM 643 C CA . ALA A 1 88 ? -32.513 4.399 38.739 1.00 53.56 88 ALA A CA 1
ATOM 644 C C . ALA A 1 88 ? -31.770 4.129 40.058 1.00 53.56 88 ALA A C 1
ATOM 646 O O . ALA A 1 88 ? -31.670 2.991 40.505 1.00 53.56 88 ALA A O 1
ATOM 647 N N . SER A 1 89 ? -31.269 5.180 40.712 1.00 47.12 89 SER A N 1
ATOM 648 C CA . SER A 1 89 ? -31.161 5.147 42.175 1.00 47.12 89 SER A CA 1
ATOM 649 C C . SER A 1 89 ? -32.275 6.020 42.720 1.00 47.12 89 SER A C 1
ATOM 651 O O . SER A 1 89 ? -32.138 7.233 42.872 1.00 47.12 89 SER A O 1
ATOM 653 N N . ALA A 1 90 ? -33.416 5.364 42.907 1.00 50.25 90 ALA A N 1
ATOM 654 C CA . ALA A 1 90 ? -34.583 5.908 43.561 1.00 50.25 90 ALA A CA 1
ATOM 655 C C . ALA A 1 90 ? -34.240 6.374 44.980 1.00 50.25 90 ALA A C 1
ATOM 657 O O . ALA A 1 90 ? -33.386 5.811 45.665 1.00 50.25 90 ALA A O 1
ATOM 658 N N . ALA A 1 91 ? -34.960 7.412 45.386 1.00 51.19 91 ALA A N 1
ATOM 659 C CA . ALA A 1 91 ? -35.038 7.919 46.737 1.00 51.19 91 ALA A CA 1
ATOM 660 C C . ALA A 1 91 ? -35.173 6.802 47.788 1.00 51.19 91 ALA A C 1
ATOM 662 O O . ALA A 1 91 ? -35.937 5.851 47.635 1.00 51.19 91 ALA A O 1
ATOM 663 N N . SER A 1 92 ? -34.473 6.975 48.898 1.00 52.00 92 SER A N 1
ATOM 664 C CA . SER A 1 92 ? -34.833 6.441 50.213 1.00 52.00 92 SER A CA 1
ATOM 665 C C . SER A 1 92 ? -34.380 7.527 51.190 1.00 52.00 92 SER A C 1
ATOM 667 O O . SER A 1 92 ? -33.193 7.838 51.230 1.00 52.00 92 SER A O 1
ATOM 669 N N . ALA A 1 93 ? -35.300 8.413 51.578 1.00 51.09 93 ALA A 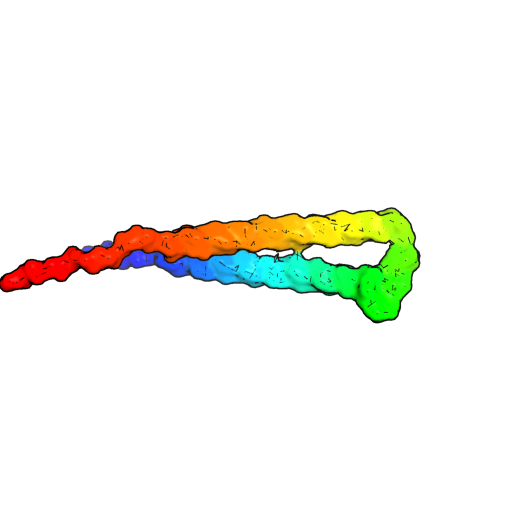N 1
ATOM 670 C CA . ALA A 1 93 ? -36.218 8.267 52.715 1.00 51.09 93 ALA A CA 1
ATOM 671 C C . ALA A 1 93 ? -35.467 8.450 54.037 1.00 51.09 93 ALA A C 1
ATOM 67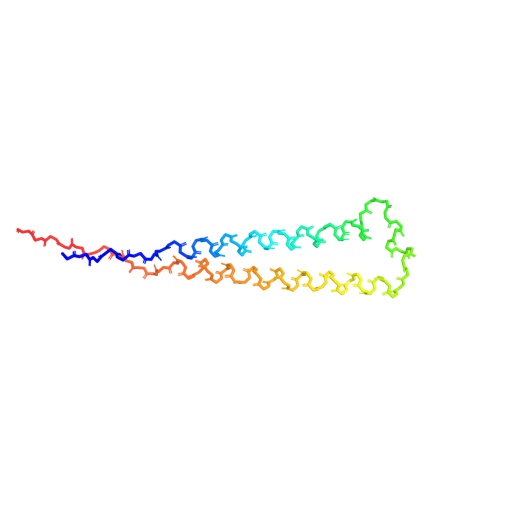3 O O . ALA A 1 93 ? -34.628 7.583 54.358 1.00 51.09 93 ALA A O 1
#

pLDDT: mean 77.06, std 17.89, range [37.09, 97.06]

Foldseek 3Di:
DDDDDDDPCPLVVVLVVLVVVLVVLVVVLVVLVCQCDNDPRPPVVVVDDVVVVVSVVSSVVSVVSNVVSVVVSVVSVVVPDDPDPPDDPDDDD

Secondary structure (DSSP, 8-state):
-------TTHHHHHHHHHHHHHHHHHHHHHHHHHHHHSTT--HHHHT-HHHHHHHHHHHHHHHHHHHHHHHHHHHHHHHT--S----------

Sequence (93 aa):
MAGQDAPTSHGAFASSDAADLLEKKLSQLQSLLKCCYGDGCDWFDAIGATHRDRVMWIAADLADDAAQLSQELLKQINAGDPPGAMSASAASA

Organism: NCBI:txid1775474

Radius of gyration: 23.08 Å; chains: 1; bounding box: 46×22×70 Å